Protein AF-A0A258BK01-F1 (afdb_monomer_lite)

Radius of gyration: 15.69 Å; c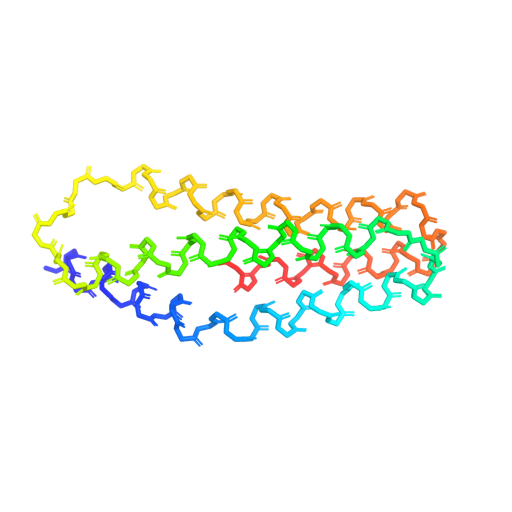hains: 1; bounding box: 37×22×48 Å

Sequence (114 aa):
MRDAIFIGIARSRVKGFKTRLGLAAFLGGTAMLLHPSIWPLVWYSVYVVSQIIDNNLFKAALKNPKKQGDEAKFIIAIALSTLIFSAMSAYTWIFGGEEGRIFAVISFCGALLH

Foldseek 3Di:
DVLVVLLVVLVVLLVCLVVVLVLLVVLLVVLCVLPVDCVSVVLSVVLNVLSVVLNVVSVVCNVCVVPPPPVVVNVVSLVVSLVSQLVSLVVLCVPRPPVSPVSSVVSNVVSVVD

Structure (mmCIF, N/CA/C/O backbone):
data_AF-A0A258BK01-F1
#
_entry.id   AF-A0A258BK01-F1
#
loop_
_atom_site.group_PDB
_atom_site.id
_atom_site.type_symbol
_atom_site.label_atom_id
_atom_site.label_alt_id
_atom_site.label_comp_id
_atom_site.label_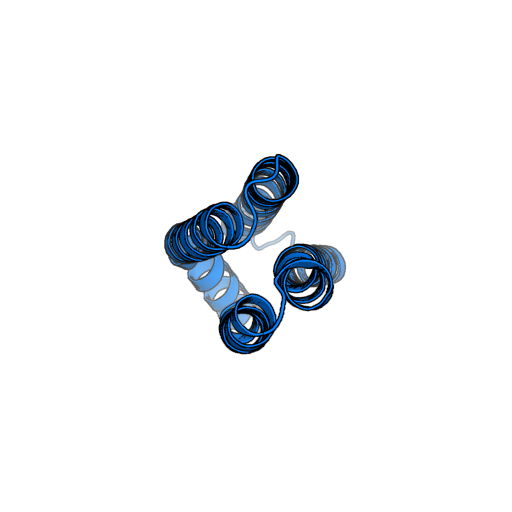asym_id
_atom_site.label_entity_id
_atom_site.label_seq_id
_atom_site.pdbx_PDB_ins_code
_atom_site.Cartn_x
_atom_site.Cartn_y
_atom_site.Cartn_z
_atom_site.occupancy
_atom_site.B_iso_or_equiv
_atom_site.auth_seq_id
_atom_site.auth_comp_id
_atom_site.auth_asym_id
_atom_site.auth_atom_id
_atom_site.pdbx_PDB_model_num
ATOM 1 N N . MET A 1 1 ? -5.253 -2.214 30.490 1.00 54.53 1 MET A N 1
ATOM 2 C CA . MET A 1 1 ? -3.924 -1.787 29.976 1.00 54.53 1 MET A CA 1
ATOM 3 C C . MET A 1 1 ? -3.695 -2.227 28.528 1.00 54.53 1 MET A C 1
ATOM 5 O O . MET A 1 1 ? -3.377 -1.368 27.718 1.00 54.53 1 MET A O 1
ATOM 9 N N . ARG A 1 2 ? -3.922 -3.506 28.176 1.00 58.81 2 ARG A N 1
ATOM 10 C CA . ARG A 1 2 ? -3.844 -4.030 26.790 1.00 58.81 2 ARG A CA 1
ATOM 11 C C . ARG A 1 2 ? -4.694 -3.247 25.777 1.00 58.81 2 ARG A C 1
ATOM 13 O O . ARG A 1 2 ? -4.193 -2.864 24.724 1.00 58.81 2 ARG A O 1
ATOM 20 N N . ASP A 1 3 ? -5.929 -2.918 26.143 1.00 62.44 3 ASP A N 1
ATOM 21 C CA . ASP A 1 3 ? -6.879 -2.258 25.233 1.00 62.44 3 ASP A CA 1
ATOM 22 C C . ASP A 1 3 ? -6.439 -0.837 24.852 1.00 62.44 3 ASP A C 1
ATOM 24 O O . ASP A 1 3 ? -6.584 -0.420 23.706 1.00 62.44 3 ASP A O 1
ATOM 28 N N . ALA A 1 4 ? -5.821 -0.110 25.790 1.00 64.94 4 ALA A N 1
ATOM 29 C CA . ALA A 1 4 ? -5.310 1.240 25.555 1.00 64.94 4 ALA A CA 1
ATOM 30 C C . ALA A 1 4 ? -4.130 1.252 24.566 1.00 64.94 4 ALA A C 1
ATOM 32 O O . ALA A 1 4 ? -4.052 2.136 23.712 1.00 64.94 4 ALA A O 1
ATOM 33 N N . ILE A 1 5 ? -3.251 0.245 24.639 1.00 70.31 5 ILE A N 1
ATOM 34 C CA . ILE A 1 5 ? -2.123 0.078 23.710 1.00 70.31 5 ILE A CA 1
ATOM 35 C C . ILE A 1 5 ? -2.649 -0.223 22.303 1.00 70.31 5 ILE A C 1
ATOM 37 O O . ILE A 1 5 ? -2.251 0.423 21.335 1.00 70.31 5 ILE A O 1
ATOM 41 N N . PHE A 1 6 ? -3.603 -1.148 22.191 1.00 68.75 6 PHE A N 1
ATOM 42 C CA . PHE A 1 6 ? -4.169 -1.550 20.905 1.00 68.75 6 PHE A CA 1
ATOM 43 C C . PHE A 1 6 ? -4.927 -0.405 20.214 1.00 68.75 6 PHE A C 1
ATOM 45 O O . PHE A 1 6 ? -4.772 -0.178 19.013 1.00 68.75 6 PHE A O 1
ATOM 52 N N . ILE A 1 7 ? -5.696 0.376 20.979 1.00 70.88 7 ILE A N 1
ATOM 53 C CA . ILE A 1 7 ? -6.374 1.581 20.483 1.00 70.88 7 ILE A CA 1
ATOM 54 C C . ILE A 1 7 ? -5.351 2.628 20.016 1.00 70.88 7 ILE A C 1
ATOM 56 O O . ILE A 1 7 ? -5.569 3.278 18.991 1.00 70.88 7 ILE A O 1
ATOM 60 N N . GLY A 1 8 ? -4.225 2.778 20.723 1.00 72.38 8 GLY A N 1
ATOM 61 C CA . GLY A 1 8 ? -3.122 3.656 20.324 1.00 72.38 8 GLY A CA 1
ATOM 62 C C . GLY A 1 8 ? -2.513 3.267 18.973 1.00 72.38 8 GLY A C 1
ATOM 63 O O . GLY A 1 8 ? -2.377 4.117 18.089 1.00 72.38 8 GLY A O 1
ATOM 64 N N . ILE A 1 9 ? -2.233 1.976 18.774 1.00 71.69 9 ILE A N 1
ATOM 65 C CA . ILE A 1 9 ? -1.701 1.431 17.513 1.00 71.69 9 ILE A CA 1
ATOM 66 C C . ILE A 1 9 ? -2.706 1.628 16.370 1.00 71.69 9 ILE A C 1
ATOM 68 O O . ILE A 1 9 ? -2.346 2.136 15.307 1.00 71.69 9 ILE A O 1
ATOM 72 N N . ALA A 1 10 ? -3.983 1.310 16.594 1.00 70.56 10 ALA A N 1
ATOM 73 C CA . ALA A 1 10 ? -5.029 1.492 15.591 1.00 70.56 10 ALA A CA 1
ATOM 74 C C . ALA A 1 10 ? -5.201 2.971 15.195 1.00 70.56 10 ALA A C 1
ATOM 76 O O . ALA A 1 10 ? -5.347 3.293 14.015 1.00 70.56 10 ALA A O 1
ATOM 77 N N . ARG A 1 11 ? -5.122 3.898 16.159 1.00 75.19 11 ARG A N 1
ATOM 78 C CA . ARG A 1 11 ? -5.214 5.344 15.900 1.00 75.19 11 ARG A CA 1
ATOM 79 C C . ARG A 1 11 ? -4.002 5.861 15.114 1.00 75.19 11 ARG A C 1
ATOM 81 O O . ARG A 1 11 ? -4.177 6.682 14.214 1.00 75.19 11 ARG A O 1
ATOM 88 N N . SER A 1 12 ? -2.804 5.353 15.411 1.00 74.75 12 SER A N 1
ATOM 89 C CA . SER A 1 12 ? -1.581 5.622 14.641 1.00 74.75 12 SER A CA 1
ATOM 90 C C . SER A 1 12 ? -1.711 5.152 13.185 1.00 74.75 12 SER A C 1
ATOM 92 O O . SER A 1 12 ? -1.515 5.949 12.264 1.00 74.75 12 SER A O 1
ATOM 94 N N . ARG A 1 13 ? -2.157 3.903 12.965 1.00 72.25 13 ARG A N 1
ATOM 95 C CA . ARG A 1 13 ? -2.373 3.319 11.624 1.00 72.25 13 ARG A CA 1
ATOM 96 C C . ARG A 1 13 ? -3.343 4.151 10.784 1.00 72.25 13 ARG A C 1
ATOM 98 O O . ARG A 1 13 ? -3.023 4.503 9.652 1.00 72.25 13 ARG A O 1
ATOM 105 N N . VAL A 1 14 ? -4.490 4.542 11.349 1.00 75.94 14 VAL A N 1
ATOM 106 C CA . VAL A 1 14 ? -5.492 5.360 10.638 1.00 75.94 14 VAL A CA 1
ATOM 107 C C . VAL A 1 14 ? -4.948 6.750 10.288 1.00 75.94 14 VAL A C 1
ATOM 109 O O . VAL A 1 14 ? -5.224 7.263 9.203 1.00 75.94 14 VAL A O 1
ATOM 112 N N . LYS A 1 15 ? -4.150 7.367 11.171 1.00 77.12 15 LYS A N 1
ATOM 113 C CA . LYS A 1 15 ? -3.550 8.686 10.914 1.00 77.12 15 LYS A CA 1
ATOM 114 C C . LYS A 1 15 ? -2.470 8.622 9.824 1.00 77.12 15 LYS A C 1
ATOM 116 O O . LYS A 1 15 ? -2.382 9.538 9.009 1.00 77.12 15 LYS A O 1
ATOM 121 N N . GLY A 1 16 ? -1.700 7.532 9.776 1.00 73.50 16 GLY A N 1
ATOM 122 C CA . GLY A 1 16 ? -0.638 7.293 8.791 1.00 73.50 16 GLY A CA 1
ATOM 123 C C . GLY A 1 16 ? -1.118 6.893 7.389 1.00 73.50 16 GLY A C 1
ATOM 124 O O . GLY A 1 16 ? -0.318 6.887 6.457 1.00 73.50 16 GLY A O 1
ATOM 125 N N . PHE A 1 17 ? -2.412 6.603 7.207 1.00 77.62 17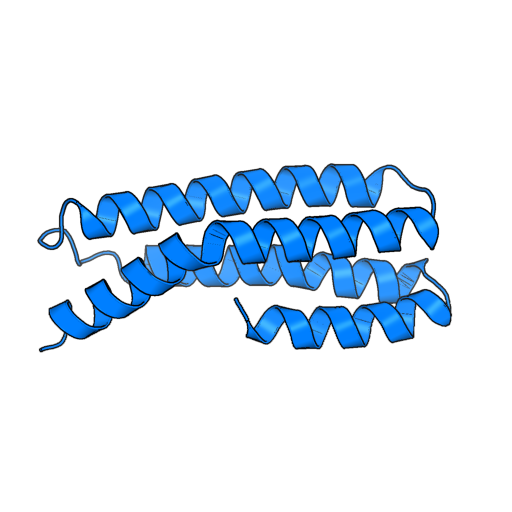 PHE A N 1
ATOM 126 C CA . PHE A 1 17 ? -2.996 6.159 5.932 1.00 77.62 17 PHE A CA 1
ATOM 127 C C . PHE A 1 17 ? -2.646 7.068 4.742 1.00 77.62 17 PHE A C 1
ATOM 129 O O . PHE A 1 17 ? -2.258 6.585 3.681 1.00 77.62 17 PHE A O 1
ATOM 136 N N . LYS A 1 18 ? -2.736 8.395 4.917 1.00 75.75 18 LYS A N 1
ATOM 137 C CA . LYS A 1 18 ? -2.432 9.352 3.837 1.00 75.75 18 LYS A CA 1
ATOM 138 C C . LYS A 1 18 ? -0.956 9.326 3.448 1.00 75.75 18 LYS A C 1
ATOM 140 O O . LYS A 1 18 ? -0.639 9.360 2.265 1.00 75.75 18 LYS A O 1
ATOM 145 N N . THR A 1 19 ? -0.067 9.239 4.434 1.00 80.69 19 THR A N 1
ATOM 146 C CA . THR A 1 19 ? 1.382 9.199 4.213 1.00 80.69 19 THR A CA 1
ATOM 147 C C . THR A 1 19 ? 1.784 7.944 3.446 1.00 80.69 19 THR A C 1
ATOM 149 O O . THR A 1 19 ? 2.589 8.018 2.527 1.00 80.69 19 THR A O 1
ATOM 152 N N . ARG A 1 20 ? 1.161 6.807 3.766 1.00 79.94 20 ARG A N 1
ATOM 153 C CA . ARG A 1 20 ? 1.374 5.517 3.096 1.00 79.94 20 ARG A CA 1
ATOM 154 C C . ARG A 1 20 ? 0.944 5.530 1.637 1.00 79.94 20 ARG A C 1
ATOM 156 O O . ARG A 1 20 ? 1.694 5.097 0.772 1.00 79.94 20 ARG A O 1
ATOM 163 N N . LEU A 1 21 ? -0.235 6.089 1.361 1.00 81.75 21 LEU A N 1
ATOM 164 C CA . LEU A 1 21 ? -0.695 6.293 -0.010 1.00 81.75 21 LEU A CA 1
ATOM 165 C C . LEU A 1 21 ? 0.220 7.241 -0.786 1.00 81.75 21 LEU A C 1
ATOM 167 O O . LEU A 1 21 ? 0.542 6.950 -1.930 1.00 81.75 21 LEU A O 1
ATOM 171 N N . GLY A 1 22 ? 0.675 8.333 -0.164 1.00 82.38 22 GLY A N 1
ATOM 172 C CA . GLY A 1 22 ? 1.628 9.256 -0.784 1.00 82.38 22 GLY A CA 1
ATOM 173 C C . GLY A 1 22 ? 2.960 8.583 -1.119 1.00 82.38 22 GLY A C 1
ATOM 174 O O . GLY A 1 22 ? 3.462 8.735 -2.229 1.00 82.38 22 GLY A O 1
ATOM 175 N N . LEU A 1 23 ? 3.495 7.781 -0.194 1.00 81.44 23 LEU A N 1
ATOM 176 C CA . LEU A 1 23 ? 4.724 7.018 -0.403 1.00 81.44 23 LEU A CA 1
ATOM 177 C C . LEU A 1 23 ? 4.554 5.993 -1.534 1.00 81.44 23 LEU A C 1
ATOM 179 O O . LEU A 1 23 ? 5.391 5.918 -2.426 1.00 81.44 23 LEU A O 1
ATOM 183 N N . ALA A 1 24 ? 3.447 5.249 -1.542 1.00 82.56 24 ALA A N 1
ATOM 184 C CA . ALA A 1 24 ? 3.146 4.286 -2.597 1.00 82.56 24 ALA A CA 1
ATOM 185 C C . ALA A 1 24 ? 2.907 4.948 -3.960 1.00 82.56 24 ALA A C 1
ATOM 187 O O . ALA A 1 24 ? 3.325 4.404 -4.976 1.00 82.56 24 ALA A O 1
ATOM 188 N N . ALA A 1 25 ? 2.286 6.129 -3.999 1.00 84.25 25 ALA A N 1
ATOM 189 C CA . ALA A 1 25 ? 2.116 6.897 -5.229 1.00 84.25 25 ALA A CA 1
ATOM 190 C C . ALA A 1 25 ? 3.469 7.373 -5.770 1.00 84.25 25 ALA A C 1
ATOM 192 O O . ALA A 1 25 ? 3.731 7.258 -6.964 1.00 84.25 25 ALA A O 1
ATOM 193 N N . PHE A 1 26 ? 4.348 7.851 -4.885 1.00 84.19 26 PHE A N 1
ATOM 194 C CA . PHE A 1 26 ? 5.708 8.239 -5.242 1.00 84.19 26 PHE A CA 1
ATOM 195 C C . PHE A 1 26 ? 6.507 7.048 -5.790 1.00 84.19 26 PHE A C 1
ATOM 197 O O . PHE A 1 26 ? 7.122 7.160 -6.848 1.00 84.19 26 PHE A O 1
ATOM 204 N N . LEU A 1 27 ? 6.435 5.890 -5.127 1.00 81.81 27 LEU A N 1
ATOM 205 C CA . LEU A 1 27 ? 7.066 4.635 -5.553 1.00 81.81 27 LEU A CA 1
ATOM 206 C C . LEU A 1 27 ? 6.521 4.110 -6.887 1.00 81.81 27 LEU A C 1
ATOM 208 O O . LEU A 1 27 ? 7.283 3.705 -7.758 1.00 81.81 27 LEU A O 1
ATOM 212 N N . GLY A 1 28 ? 5.201 4.128 -7.068 1.00 81.06 28 GLY A N 1
ATOM 213 C CA . GLY A 1 28 ? 4.569 3.724 -8.320 1.00 81.06 28 GLY A CA 1
ATOM 214 C C . GLY A 1 28 ? 4.945 4.658 -9.471 1.00 81.06 28 GLY A C 1
ATOM 215 O O . GLY A 1 28 ? 5.296 4.188 -10.549 1.00 81.06 28 GLY A O 1
ATOM 216 N N . GLY A 1 29 ? 4.934 5.973 -9.235 1.00 82.19 29 GLY A N 1
ATOM 217 C CA . GLY A 1 29 ? 5.273 6.978 -10.245 1.00 82.19 29 GLY A CA 1
ATOM 218 C C . GLY A 1 29 ? 6.734 6.907 -10.686 1.00 82.19 29 GLY A C 1
ATOM 219 O O . GLY A 1 29 ? 7.022 6.874 -11.876 1.00 82.19 29 GLY A O 1
ATOM 220 N N . THR A 1 30 ? 7.661 6.808 -9.738 1.00 80.88 30 THR A N 1
ATOM 221 C CA . THR A 1 30 ? 9.094 6.605 -10.027 1.00 80.88 30 THR A CA 1
ATOM 222 C C . THR A 1 30 ? 9.352 5.293 -10.764 1.00 80.88 30 THR A C 1
ATOM 224 O O . THR A 1 30 ? 10.109 5.285 -11.731 1.00 80.88 30 THR A O 1
ATOM 227 N N . ALA A 1 31 ? 8.670 4.205 -10.398 1.00 79.56 31 ALA A N 1
ATOM 228 C CA . ALA A 1 31 ? 8.754 2.954 -11.143 1.00 79.56 31 ALA A CA 1
ATOM 229 C C . ALA A 1 31 ? 8.210 3.070 -12.579 1.00 79.56 31 ALA A C 1
ATOM 231 O O . ALA A 1 31 ? 8.782 2.455 -13.473 1.00 79.56 31 ALA A O 1
ATOM 232 N N . MET A 1 32 ? 7.161 3.868 -12.827 1.00 80.44 32 MET A N 1
ATOM 233 C CA . MET A 1 32 ? 6.698 4.158 -14.196 1.00 80.44 32 MET A CA 1
ATOM 234 C C . MET A 1 32 ? 7.708 4.980 -15.000 1.00 80.44 32 MET A C 1
ATOM 236 O O . MET A 1 32 ? 7.790 4.799 -16.209 1.00 80.44 32 MET A O 1
ATOM 240 N N . LEU A 1 33 ? 8.458 5.881 -14.359 1.00 80.56 33 LEU A N 1
ATOM 241 C CA . LEU A 1 33 ? 9.501 6.660 -15.034 1.00 80.56 33 LEU A CA 1
ATOM 242 C C . LEU A 1 33 ? 10.716 5.795 -15.386 1.00 80.56 33 LEU A C 1
ATOM 244 O O . LEU A 1 33 ? 11.257 5.928 -16.477 1.00 80.56 33 LEU A O 1
ATOM 248 N N . LEU A 1 34 ? 11.114 4.900 -14.478 1.00 74.06 34 LEU A N 1
ATOM 249 C CA . LEU A 1 34 ? 12.216 3.954 -14.682 1.00 74.06 34 LEU A CA 1
ATOM 250 C C . LEU A 1 34 ? 11.874 2.892 -15.730 1.00 74.06 34 LEU A C 1
ATOM 252 O O . LEU A 1 34 ? 12.702 2.533 -16.560 1.00 74.06 34 LEU A O 1
ATOM 256 N N . HIS A 1 35 ? 10.648 2.376 -15.685 1.00 75.19 35 HIS A N 1
ATOM 257 C CA . HIS A 1 35 ? 10.174 1.359 -16.607 1.00 75.19 35 HIS A CA 1
ATOM 258 C C . HIS A 1 35 ? 8.710 1.644 -16.975 1.00 75.19 35 HIS A C 1
ATOM 260 O O . HIS A 1 35 ? 7.798 1.210 -16.256 1.00 75.19 35 HIS A O 1
ATOM 266 N N . PRO A 1 36 ? 8.456 2.374 -18.080 1.00 72.88 36 PRO A N 1
ATOM 267 C CA . PRO A 1 36 ? 7.108 2.736 -18.501 1.00 72.88 36 PRO A CA 1
ATOM 268 C C . PRO A 1 36 ? 6.310 1.481 -18.853 1.00 72.88 36 PRO A C 1
ATOM 270 O O . PRO A 1 36 ? 6.410 0.906 -19.933 1.00 72.88 36 PRO A O 1
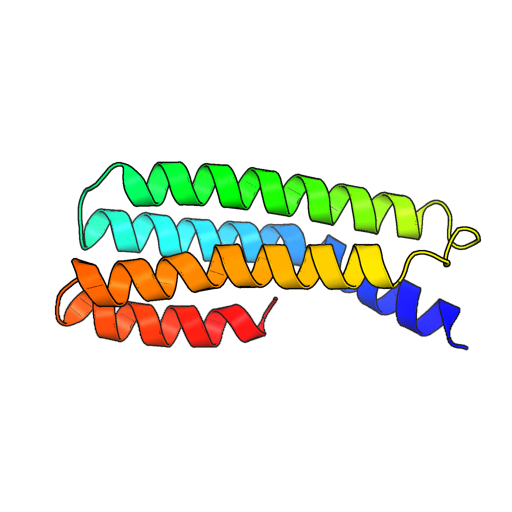ATOM 273 N N . SER A 1 37 ? 5.512 1.037 -17.887 1.00 77.00 37 SER A N 1
ATOM 274 C CA . SER A 1 37 ? 4.687 -0.158 -17.965 1.00 77.00 37 SER A CA 1
ATOM 275 C C . SER A 1 37 ? 3.351 0.080 -17.274 1.00 77.00 37 SER A C 1
ATOM 277 O O . SER A 1 37 ? 3.197 1.001 -16.474 1.00 77.00 37 SER A O 1
ATOM 279 N N . ILE A 1 38 ? 2.370 -0.770 -17.572 1.00 82.94 38 ILE A N 1
ATOM 280 C CA . ILE A 1 38 ? 1.047 -0.729 -16.938 1.00 82.94 38 ILE A CA 1
ATOM 281 C C . ILE A 1 38 ? 1.065 -1.376 -15.542 1.00 82.94 38 ILE A C 1
ATOM 283 O O . ILE A 1 38 ? 0.190 -1.113 -14.719 1.00 82.94 38 ILE A O 1
ATOM 287 N N . TRP A 1 39 ? 2.091 -2.182 -15.248 1.00 81.81 39 TRP A N 1
ATOM 288 C CA . TRP A 1 39 ? 2.229 -2.916 -13.988 1.00 81.81 39 TRP A CA 1
ATOM 289 C C . TRP A 1 39 ? 2.275 -2.032 -12.727 1.00 81.81 39 TRP A C 1
ATOM 291 O O . TRP A 1 39 ? 1.541 -2.349 -11.790 1.00 81.81 39 TRP A O 1
ATOM 301 N N . PRO A 1 40 ? 3.025 -0.910 -12.670 1.00 79.25 40 PRO A N 1
ATOM 302 C CA . PRO A 1 40 ? 3.003 -0.003 -11.518 1.00 79.25 40 PRO A CA 1
ATOM 303 C C . PRO A 1 40 ? 1.621 0.614 -11.249 1.00 79.25 40 PRO A C 1
ATOM 305 O O . PRO A 1 40 ? 1.249 0.807 -10.093 1.00 79.25 40 PRO A O 1
ATOM 308 N N . LEU A 1 41 ? 0.839 0.886 -12.303 1.00 83.75 41 LEU A N 1
ATOM 309 C CA . LEU A 1 41 ? -0.535 1.391 -12.193 1.00 83.75 41 LEU A CA 1
ATOM 310 C C . LEU A 1 41 ? -1.460 0.341 -11.574 1.00 83.75 41 LEU A C 1
ATOM 312 O O . LEU A 1 41 ? -2.161 0.631 -10.605 1.00 83.75 41 LEU A O 1
ATOM 316 N N . VAL A 1 42 ? -1.417 -0.890 -12.097 1.00 86.56 42 VAL A N 1
ATOM 317 C CA . VAL A 1 42 ? -2.192 -2.022 -11.564 1.00 86.56 42 VAL A CA 1
ATOM 318 C C . VAL A 1 42 ? -1.819 -2.281 -10.105 1.00 86.56 42 VAL A C 1
ATOM 320 O O . VAL A 1 42 ? -2.701 -2.408 -9.256 1.00 86.56 42 VAL A O 1
ATOM 323 N N . TRP A 1 43 ? -0.522 -2.291 -9.790 1.00 86.69 43 TRP A N 1
ATOM 324 C CA . TRP A 1 43 ? -0.027 -2.457 -8.427 1.00 86.69 43 TRP A CA 1
ATOM 325 C C . TRP A 1 43 ? -0.525 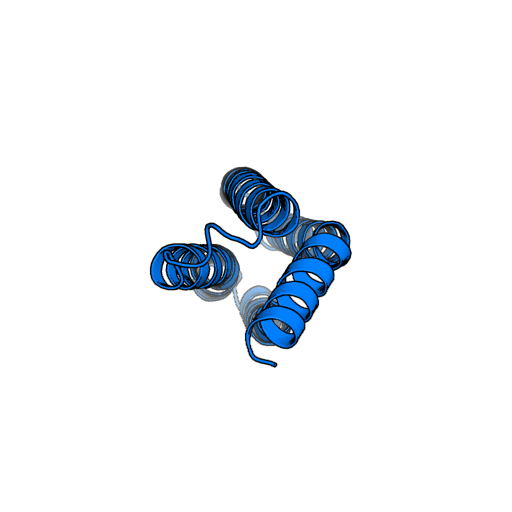-1.349 -7.495 1.00 86.69 43 TRP A C 1
ATOM 327 O O . TRP A 1 43 ? -1.028 -1.644 -6.411 1.00 86.69 43 TRP A O 1
ATOM 337 N N . TYR A 1 44 ? -0.455 -0.086 -7.923 1.00 85.25 44 TYR A N 1
ATOM 338 C CA . TYR A 1 44 ? -0.930 1.035 -7.118 1.00 85.25 44 TYR A CA 1
ATOM 339 C C .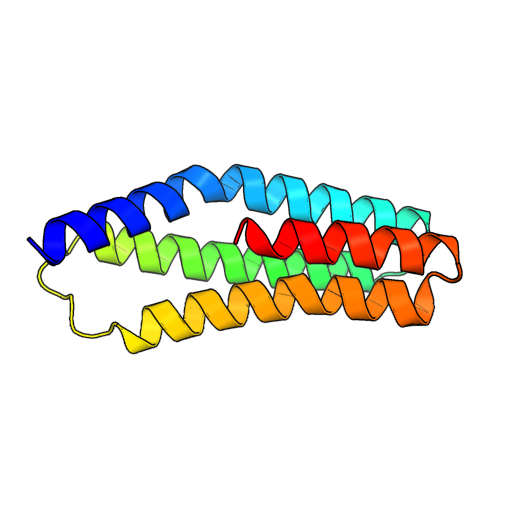 TYR A 1 44 ? -2.436 0.931 -6.854 1.00 85.25 44 TYR A C 1
ATOM 341 O O . TYR A 1 44 ? -2.869 1.122 -5.719 1.00 85.25 44 TYR A O 1
ATOM 349 N N . SER A 1 45 ? -3.241 0.547 -7.850 1.00 86.06 45 SER A N 1
ATOM 350 C CA . SER A 1 45 ? -4.674 0.295 -7.653 1.00 86.06 45 SER A CA 1
ATOM 351 C C . SER A 1 45 ? -4.932 -0.822 -6.635 1.00 86.06 45 SER A C 1
ATOM 353 O O . SER A 1 45 ? -5.738 -0.637 -5.722 1.00 86.06 45 SER A O 1
ATOM 355 N N . VAL A 1 46 ? -4.222 -1.951 -6.734 1.00 88.44 46 VAL A N 1
ATOM 356 C CA . VAL A 1 46 ? -4.327 -3.064 -5.770 1.00 88.44 46 VAL A CA 1
ATOM 357 C C . VAL A 1 46 ? -3.932 -2.609 -4.365 1.00 88.44 46 VAL A C 1
ATOM 359 O O . VAL A 1 46 ? -4.627 -2.902 -3.389 1.00 88.44 46 VAL A O 1
ATOM 362 N N . TYR A 1 47 ? -2.854 -1.837 -4.253 1.00 86.44 47 TYR A N 1
ATOM 363 C CA . TYR A 1 47 ? -2.381 -1.304 -2.987 1.00 86.44 47 TYR A CA 1
ATOM 364 C C . TYR A 1 47 ? -3.376 -0.319 -2.361 1.00 86.44 47 TYR A C 1
ATOM 366 O O . TYR A 1 47 ? -3.672 -0.424 -1.171 1.00 86.44 47 TYR A O 1
ATOM 374 N N . VAL A 1 48 ? -3.962 0.588 -3.150 1.00 86.56 48 VAL A N 1
ATOM 375 C CA . VAL A 1 48 ? -5.012 1.514 -2.696 1.00 86.56 48 VAL A CA 1
ATOM 376 C C . VAL A 1 48 ? -6.206 0.740 -2.140 1.00 86.56 48 VAL A C 1
ATOM 378 O O . VAL A 1 48 ? -6.668 1.043 -1.039 1.00 86.56 48 VAL A O 1
ATOM 381 N N . VAL A 1 49 ? -6.678 -0.288 -2.851 1.00 87.75 49 VAL A N 1
ATOM 382 C CA . VAL A 1 49 ? -7.787 -1.135 -2.386 1.00 87.75 49 VAL A CA 1
ATOM 383 C C . VAL A 1 49 ? -7.421 -1.837 -1.077 1.00 87.75 49 VAL A C 1
ATOM 385 O O . VAL A 1 49 ? -8.198 -1.788 -0.121 1.00 87.75 49 VAL A O 1
ATOM 388 N N . SER A 1 50 ? -6.218 -2.410 -0.978 1.00 84.88 50 SER A N 1
ATOM 389 C CA . SER A 1 50 ? -5.745 -3.044 0.257 1.00 84.88 50 SER A CA 1
ATOM 390 C C . SER A 1 50 ? -5.669 -2.059 1.424 1.00 84.88 50 SER A C 1
ATOM 392 O O . SER A 1 50 ? -6.072 -2.404 2.534 1.00 84.88 50 SER A O 1
ATOM 394 N N . GLN A 1 51 ? -5.191 -0.832 1.197 1.00 82.75 51 GLN A N 1
ATOM 395 C CA . GLN A 1 51 ? -5.136 0.205 2.227 1.00 82.75 51 GLN A CA 1
ATOM 396 C C . GLN A 1 51 ? -6.544 0.641 2.658 1.00 82.75 51 GLN A C 1
ATOM 398 O O . GLN A 1 51 ? -6.764 0.899 3.840 1.00 82.75 51 GLN A O 1
ATOM 403 N N . ILE A 1 52 ? -7.516 0.727 1.740 1.00 85.50 52 ILE A N 1
ATOM 404 C CA . ILE A 1 52 ? -8.913 1.055 2.077 1.00 85.50 52 ILE A CA 1
ATOM 405 C C . ILE A 1 52 ? -9.516 -0.030 2.976 1.00 85.50 52 ILE A C 1
ATOM 407 O O . ILE A 1 52 ? -10.156 0.300 3.978 1.00 85.50 52 ILE A O 1
ATOM 411 N N . ILE A 1 53 ? -9.287 -1.306 2.650 1.00 84.50 53 ILE A N 1
ATOM 412 C CA . ILE A 1 53 ? -9.741 -2.444 3.460 1.00 84.50 53 ILE A CA 1
ATOM 413 C C . ILE A 1 53 ? -9.102 -2.390 4.854 1.00 84.50 53 ILE A C 1
ATOM 415 O O . ILE A 1 53 ? -9.824 -2.460 5.850 1.00 84.50 53 ILE A O 1
ATOM 419 N N . ASP A 1 54 ? -7.783 -2.183 4.932 1.00 82.69 54 ASP A N 1
ATOM 420 C CA . ASP A 1 54 ? -7.036 -2.047 6.191 1.00 82.69 54 ASP A CA 1
ATOM 421 C C . ASP A 1 54 ? -7.598 -0.899 7.044 1.00 82.69 54 ASP A C 1
ATOM 423 O O . ASP A 1 54 ? -8.012 -1.093 8.187 1.00 82.69 54 ASP A O 1
ATOM 427 N N . ASN A 1 55 ? -7.734 0.293 6.461 1.00 82.25 55 ASN A N 1
ATOM 428 C CA . ASN A 1 55 ? -8.241 1.474 7.154 1.00 82.25 55 ASN A CA 1
ATOM 429 C C . ASN A 1 55 ? -9.677 1.281 7.660 1.00 82.25 55 ASN A C 1
ATOM 431 O O . ASN A 1 55 ? -10.000 1.696 8.773 1.00 82.25 55 ASN A O 1
ATOM 435 N N . ASN A 1 56 ? -10.545 0.638 6.876 1.00 83.38 56 ASN A N 1
ATOM 436 C CA . ASN A 1 56 ? -11.905 0.326 7.310 1.00 83.38 56 ASN A CA 1
ATOM 437 C C . ASN A 1 56 ? -11.916 -0.696 8.453 1.00 83.38 56 ASN A C 1
ATOM 439 O O . ASN A 1 56 ? -12.680 -0.516 9.404 1.00 83.38 56 ASN A O 1
ATOM 443 N N . LEU A 1 57 ? -11.043 -1.707 8.415 1.00 81.25 57 LEU A N 1
ATOM 444 C CA . LEU A 1 57 ? -10.894 -2.694 9.485 1.00 81.25 57 LEU A CA 1
ATOM 445 C C . LEU A 1 57 ? -10.428 -2.031 10.793 1.00 81.25 57 LEU A C 1
ATOM 447 O O . LEU A 1 57 ? -11.051 -2.219 11.840 1.00 81.25 57 LEU A O 1
ATOM 451 N N . PHE A 1 58 ? -9.396 -1.182 10.738 1.00 77.25 58 PHE A N 1
ATOM 452 C CA . PHE A 1 58 ? -8.886 -0.456 11.907 1.00 77.25 58 PHE A CA 1
ATOM 453 C C . PHE A 1 58 ? -9.861 0.617 12.420 1.00 77.25 58 PHE A C 1
ATOM 455 O O . PHE A 1 58 ? -10.006 0.785 13.633 1.00 77.25 58 PHE A O 1
ATOM 462 N N . LYS A 1 59 ? -10.603 1.309 11.544 1.00 79.44 59 LYS A N 1
ATOM 463 C CA . LYS A 1 59 ? -11.686 2.223 11.958 1.00 79.44 59 LYS A CA 1
ATOM 464 C C . LYS A 1 59 ? -12.840 1.484 12.629 1.00 79.44 59 LYS A C 1
ATOM 466 O O . LYS A 1 59 ? -13.371 1.974 13.625 1.00 79.44 59 LYS A O 1
ATOM 471 N N . ALA A 1 60 ? -13.226 0.315 12.117 1.00 77.44 60 ALA A N 1
ATOM 472 C CA . ALA A 1 60 ? -14.252 -0.520 12.736 1.00 77.44 60 ALA A CA 1
ATOM 473 C C . ALA A 1 60 ? -13.816 -0.993 14.133 1.00 77.44 60 ALA A C 1
ATOM 475 O O . ALA A 1 60 ? -14.615 -0.946 15.070 1.00 77.44 60 ALA A O 1
ATOM 476 N N . ALA A 1 61 ? -12.536 -1.347 14.288 1.00 72.56 61 ALA A N 1
ATOM 477 C CA . ALA A 1 61 ? -11.926 -1.694 15.571 1.00 72.56 61 ALA A CA 1
ATOM 478 C C . ALA A 1 61 ? -11.973 -0.535 16.579 1.00 72.56 61 ALA A C 1
ATOM 480 O O . ALA A 1 61 ? -12.339 -0.727 17.735 1.00 72.56 61 ALA A O 1
ATOM 481 N N . LEU A 1 62 ? -11.667 0.687 16.125 1.00 73.31 62 LEU A N 1
ATOM 482 C CA . LEU A 1 62 ? -11.735 1.901 16.945 1.00 73.31 62 LEU A CA 1
ATOM 483 C C . LEU A 1 62 ? -13.167 2.250 17.373 1.00 73.31 62 LEU A C 1
ATOM 485 O O . LEU A 1 62 ? -13.358 2.807 18.452 1.00 73.31 62 LEU A O 1
ATOM 489 N N . LYS A 1 63 ? -14.169 1.937 16.540 1.00 75.94 63 LYS A N 1
ATOM 490 C CA . LYS A 1 63 ? -15.586 2.218 16.820 1.00 75.94 63 LYS A CA 1
ATOM 491 C C . LYS A 1 63 ? -16.213 1.207 17.788 1.00 75.94 63 LYS A C 1
ATOM 493 O O . LYS A 1 63 ? -17.122 1.577 18.519 1.00 75.94 63 LYS A O 1
ATOM 498 N N . ASN A 1 64 ? -15.731 -0.040 17.816 1.00 70.50 64 ASN A N 1
ATOM 499 C CA . ASN A 1 64 ? -16.222 -1.097 18.711 1.00 70.50 64 ASN A CA 1
ATOM 500 C C . ASN A 1 64 ? -15.073 -1.846 19.419 1.00 70.50 64 ASN A C 1
ATOM 502 O O . ASN A 1 64 ? -14.785 -2.996 19.074 1.00 70.50 64 ASN A O 1
ATOM 506 N N . PRO A 1 65 ? -14.470 -1.255 20.469 1.00 62.69 65 PRO A N 1
ATOM 507 C CA . PRO A 1 65 ? -13.340 -1.852 21.190 1.00 62.69 65 PRO A CA 1
ATOM 508 C C . PRO A 1 65 ? -13.668 -3.210 21.832 1.00 62.69 65 PRO A C 1
ATOM 510 O O . PRO A 1 65 ? -12.813 -4.079 21.922 1.00 62.69 65 PRO A O 1
ATOM 513 N N . LYS A 1 66 ? -14.933 -3.442 22.216 1.00 60.62 66 LYS A N 1
ATOM 514 C CA . LYS A 1 66 ? -15.386 -4.700 22.841 1.00 60.62 66 LYS A CA 1
ATOM 515 C C . LYS A 1 66 ? -15.357 -5.925 21.911 1.00 60.62 66 LYS A C 1
ATOM 517 O O . LYS A 1 66 ? -15.521 -7.038 22.391 1.00 60.62 66 LYS A O 1
ATOM 522 N N . LYS A 1 67 ? -15.153 -5.741 20.598 1.00 59.56 67 LYS A N 1
ATOM 523 C CA . LYS A 1 67 ? -14.995 -6.823 19.604 1.00 59.56 67 LYS A CA 1
ATOM 524 C C . LYS A 1 67 ? -13.524 -7.220 19.379 1.00 59.56 67 LYS A C 1
ATOM 526 O O . LYS A 1 67 ? -13.200 -7.826 18.359 1.00 59.56 67 LYS A O 1
ATOM 531 N N . GLN A 1 68 ? -12.629 -6.875 20.307 1.00 57.53 68 GLN A N 1
ATOM 532 C CA . GLN A 1 68 ? -11.231 -7.317 20.331 1.00 57.53 68 GLN A CA 1
ATOM 533 C C . GLN A 1 68 ? -11.131 -8.824 20.624 1.00 57.53 68 GLN A C 1
ATOM 535 O O . GLN A 1 68 ? -10.875 -9.242 21.745 1.00 57.53 68 GLN A O 1
ATOM 540 N N . GLY A 1 69 ? -11.376 -9.644 19.604 1.00 57.19 69 GLY A N 1
ATOM 541 C CA . GLY A 1 69 ? -11.104 -11.089 19.614 1.00 57.19 69 GLY A CA 1
ATOM 542 C C . GLY A 1 69 ? -10.465 -11.597 18.318 1.00 57.19 69 GLY A C 1
ATOM 543 O O . GLY A 1 69 ? -10.142 -12.770 18.210 1.00 57.19 69 GLY A O 1
ATOM 544 N N . ASP A 1 70 ? -10.260 -10.713 17.337 1.00 67.94 70 ASP A N 1
ATOM 545 C CA . ASP A 1 70 ? -9.770 -11.035 15.992 1.00 67.94 70 ASP A CA 1
ATOM 546 C C . ASP A 1 70 ? -8.360 -10.460 15.756 1.00 67.94 70 ASP A C 1
ATOM 548 O O . ASP A 1 70 ? -8.075 -9.843 14.728 1.00 67.94 70 ASP A O 1
ATOM 552 N N . GLU A 1 71 ? -7.450 -10.635 16.718 1.00 71.75 71 GLU A N 1
ATOM 553 C CA . GLU A 1 71 ? -6.046 -10.198 16.596 1.00 71.75 71 GLU A CA 1
ATOM 554 C C . GLU A 1 71 ? -5.395 -10.751 15.318 1.00 71.75 71 GLU A C 1
ATOM 556 O O . GLU A 1 71 ? -4.699 -10.027 14.603 1.00 71.75 71 GLU A O 1
ATOM 561 N N . ALA A 1 72 ? -5.733 -11.993 14.956 1.00 75.56 72 ALA A N 1
ATOM 562 C CA . ALA A 1 72 ? -5.310 -12.628 13.713 1.00 75.56 72 ALA A CA 1
ATOM 563 C C . ALA A 1 72 ? -5.726 -11.837 12.460 1.00 75.56 72 ALA A C 1
ATOM 565 O O . ALA A 1 72 ? -4.930 -11.715 11.534 1.00 75.56 72 ALA A O 1
ATOM 566 N N . LYS A 1 73 ? -6.928 -11.239 12.419 1.00 75.88 73 LYS A N 1
ATOM 567 C CA . LYS A 1 73 ? -7.382 -10.457 11.251 1.00 75.88 73 LYS A CA 1
ATOM 568 C C . LYS A 1 73 ? -6.563 -9.189 11.068 1.00 75.88 73 LYS A C 1
ATOM 570 O O . LYS A 1 73 ? -6.253 -8.832 9.934 1.00 75.88 73 LYS A O 1
ATOM 575 N N . PHE A 1 74 ? -6.190 -8.531 12.165 1.00 74.38 74 PHE A N 1
ATOM 576 C CA . PHE A 1 74 ? -5.311 -7.369 12.092 1.00 74.38 74 PHE A CA 1
ATOM 577 C C . PHE A 1 74 ? -3.925 -7.779 11.619 1.00 74.38 74 PHE A C 1
ATOM 579 O O . PHE A 1 74 ? -3.445 -7.193 10.660 1.00 74.38 74 PHE A O 1
ATOM 586 N N . ILE A 1 75 ? -3.325 -8.820 12.205 1.00 79.75 75 ILE A N 1
ATOM 587 C CA . ILE A 1 75 ? -2.005 -9.319 11.786 1.00 79.75 75 ILE A CA 1
ATOM 588 C C . ILE A 1 75 ? -2.004 -9.678 10.296 1.00 79.75 75 ILE A C 1
ATOM 590 O O . ILE A 1 75 ? -1.101 -9.258 9.577 1.00 79.75 75 ILE A O 1
ATOM 594 N N . ILE A 1 76 ? -3.035 -10.380 9.815 1.00 82.69 76 ILE A N 1
ATOM 595 C CA . ILE A 1 76 ? -3.185 -10.728 8.397 1.00 82.69 76 ILE A CA 1
ATOM 596 C C . ILE A 1 76 ? -3.293 -9.465 7.536 1.00 82.69 76 ILE A C 1
ATOM 598 O O . ILE A 1 76 ? -2.611 -9.378 6.521 1.00 82.69 76 ILE A O 1
ATOM 602 N N . ALA A 1 77 ? -4.088 -8.467 7.934 1.00 81.50 77 ALA A N 1
ATOM 603 C CA . ALA A 1 77 ? -4.210 -7.213 7.190 1.00 81.50 77 ALA A CA 1
ATOM 604 C C . ALA A 1 77 ? -2.878 -6.443 7.119 1.00 81.50 77 ALA A C 1
ATOM 606 O O . ALA A 1 77 ? -2.488 -5.993 6.039 1.00 81.50 77 ALA A O 1
ATOM 607 N N . ILE A 1 78 ? -2.135 -6.368 8.234 1.00 81.12 78 ILE A N 1
ATOM 608 C CA . ILE A 1 78 ? -0.790 -5.778 8.263 1.00 81.12 78 ILE A CA 1
ATOM 609 C C . ILE A 1 78 ? 0.127 -6.540 7.308 1.00 81.12 78 ILE A C 1
ATOM 611 O O . ILE A 1 78 ? 0.672 -5.930 6.390 1.00 81.12 78 ILE A O 1
ATOM 615 N N . ALA A 1 79 ? 0.244 -7.857 7.478 1.00 83.69 79 ALA A N 1
ATOM 616 C CA . ALA A 1 79 ? 1.117 -8.701 6.673 1.00 83.69 79 ALA A CA 1
ATOM 617 C C . ALA A 1 79 ? 0.798 -8.593 5.178 1.00 83.69 79 ALA A C 1
ATOM 619 O O . ALA A 1 79 ? 1.707 -8.458 4.366 1.00 83.69 79 ALA A O 1
ATOM 620 N N . LEU A 1 80 ? -0.484 -8.581 4.813 1.00 84.25 80 LEU A N 1
ATOM 621 C CA . LEU A 1 80 ? -0.930 -8.472 3.428 1.00 84.25 80 LEU A CA 1
ATOM 622 C C . LEU A 1 80 ? -0.607 -7.089 2.847 1.00 84.25 80 LEU A C 1
ATOM 624 O O . LEU A 1 80 ? -0.092 -6.997 1.735 1.00 84.25 80 LEU A O 1
ATOM 628 N N . SER A 1 81 ? -0.812 -6.019 3.622 1.00 82.12 81 SER A N 1
ATOM 629 C CA . SER A 1 81 ? -0.437 -4.662 3.211 1.00 82.12 81 SER A CA 1
ATOM 630 C C . SER A 1 81 ? 1.073 -4.514 2.991 1.00 82.12 81 SER A C 1
ATOM 632 O O . SER A 1 81 ? 1.490 -3.889 2.015 1.00 82.12 81 SER A O 1
ATOM 634 N N . THR A 1 82 ? 1.885 -5.132 3.852 1.00 82.25 82 THR A N 1
ATOM 635 C CA . THR A 1 82 ? 3.348 -5.133 3.750 1.00 82.25 82 THR A CA 1
ATOM 636 C C . THR A 1 82 ? 3.814 -5.989 2.577 1.00 82.25 82 THR A C 1
ATOM 638 O O . THR A 1 82 ? 4.659 -5.544 1.812 1.00 82.25 82 THR A O 1
ATOM 641 N N . LEU A 1 83 ? 3.223 -7.168 2.362 1.00 85.75 83 LEU A N 1
ATOM 642 C CA . LEU A 1 83 ? 3.534 -8.033 1.220 1.00 85.75 83 LEU A CA 1
ATOM 643 C C . LEU A 1 83 ? 3.249 -7.344 -0.114 1.00 85.75 83 LEU A C 1
ATOM 645 O O . LEU A 1 83 ? 4.104 -7.359 -0.998 1.00 85.75 83 LEU A O 1
ATOM 649 N N . ILE A 1 84 ? 2.083 -6.703 -0.253 1.00 84.19 84 ILE A N 1
ATOM 650 C CA . ILE A 1 84 ? 1.758 -5.940 -1.464 1.00 84.19 84 ILE A CA 1
ATOM 651 C C . ILE A 1 84 ? 2.768 -4.808 -1.637 1.00 84.19 84 ILE A C 1
ATOM 653 O O . ILE A 1 84 ? 3.260 -4.607 -2.743 1.00 84.19 84 ILE A O 1
ATOM 657 N N . PHE A 1 85 ? 3.125 -4.105 -0.560 1.00 81.38 85 PHE A N 1
ATOM 658 C CA . PHE A 1 85 ? 4.110 -3.033 -0.635 1.00 81.38 85 PHE A CA 1
ATOM 659 C C . PHE A 1 85 ? 5.487 -3.530 -1.115 1.00 81.38 85 PHE A C 1
ATOM 661 O O . PHE A 1 85 ? 6.056 -2.996 -2.068 1.00 81.38 85 PHE A O 1
ATOM 668 N N . SER A 1 86 ? 5.995 -4.601 -0.504 1.00 80.44 86 SER A N 1
ATOM 669 C CA . SER A 1 86 ? 7.291 -5.208 -0.823 1.00 80.44 86 SER A CA 1
ATOM 670 C C . SER A 1 86 ? 7.337 -5.846 -2.213 1.00 80.44 86 SER A C 1
ATOM 672 O O . SER A 1 86 ? 8.408 -5.892 -2.816 1.00 80.44 86 SER A O 1
ATOM 674 N N . ALA A 1 87 ? 6.202 -6.286 -2.766 1.00 83.50 87 ALA A N 1
ATOM 675 C CA . ALA A 1 87 ? 6.142 -6.830 -4.123 1.00 83.50 87 ALA A CA 1
ATOM 676 C C . ALA A 1 87 ? 6.636 -5.826 -5.180 1.00 83.50 87 ALA A C 1
ATOM 678 O O . ALA A 1 87 ? 7.247 -6.229 -6.169 1.00 83.50 87 ALA A O 1
ATOM 679 N N . MET A 1 88 ? 6.448 -4.521 -4.952 1.00 80.25 88 MET A N 1
ATOM 680 C CA . MET A 1 88 ? 6.944 -3.494 -5.871 1.00 80.25 88 MET A CA 1
ATOM 681 C C . MET A 1 88 ? 8.462 -3.371 -5.853 1.00 80.25 88 MET A C 1
ATOM 683 O O . MET A 1 88 ? 9.067 -3.189 -6.903 1.00 80.25 88 MET A O 1
ATOM 687 N N . SER A 1 89 ? 9.076 -3.519 -4.677 1.00 80.75 89 SER A N 1
ATOM 688 C CA . SER A 1 89 ? 10.535 -3.557 -4.535 1.00 80.75 89 SER A CA 1
ATOM 689 C C . SER A 1 89 ? 11.120 -4.761 -5.286 1.00 80.75 89 SER A C 1
ATOM 691 O O . SER A 1 89 ? 12.094 -4.621 -6.021 1.00 80.75 89 SER A O 1
ATOM 693 N N . ALA A 1 90 ? 10.473 -5.929 -5.203 1.00 82.88 90 ALA A N 1
ATOM 694 C CA . ALA A 1 90 ? 10.873 -7.094 -5.993 1.00 82.88 90 ALA A CA 1
ATOM 695 C C . ALA A 1 90 ? 10.714 -6.855 -7.509 1.00 82.88 90 ALA A C 1
ATOM 697 O O . ALA A 1 90 ? 11.589 -7.229 -8.289 1.00 82.88 90 ALA A O 1
ATOM 698 N N . TYR A 1 91 ? 9.630 -6.195 -7.931 1.00 79.81 91 TYR A N 1
ATOM 699 C CA . TYR A 1 91 ? 9.400 -5.849 -9.335 1.00 79.81 91 TYR A CA 1
ATOM 700 C C . TYR A 1 91 ? 10.474 -4.894 -9.878 1.00 79.81 91 TYR A C 1
ATOM 702 O O . TYR A 1 91 ? 11.079 -5.175 -10.913 1.00 79.81 91 TYR A O 1
ATOM 710 N N . THR A 1 92 ? 10.766 -3.796 -9.174 1.00 78.50 92 THR A N 1
ATOM 711 C CA . THR A 1 92 ? 11.789 -2.828 -9.603 1.00 78.50 92 THR A CA 1
ATOM 712 C C . THR A 1 92 ? 13.198 -3.414 -9.573 1.00 78.50 92 THR A C 1
ATOM 714 O O . THR A 1 92 ? 14.011 -3.058 -10.423 1.00 78.50 92 THR A O 1
ATOM 717 N N . TRP A 1 93 ? 13.476 -4.366 -8.679 1.00 81.75 93 TRP A N 1
ATOM 718 C CA . TRP A 1 93 ? 14.753 -5.083 -8.641 1.00 81.75 93 TRP A CA 1
ATOM 719 C C . TRP A 1 93 ? 14.995 -5.956 -9.881 1.00 81.75 93 TRP A C 1
ATOM 721 O O . TRP A 1 93 ? 16.116 -6.014 -10.395 1.00 81.75 93 TRP A O 1
ATOM 731 N N . ILE A 1 94 ? 13.955 -6.653 -10.351 1.00 81.44 94 ILE A N 1
ATOM 732 C CA . ILE A 1 94 ? 14.054 -7.578 -11.489 1.00 81.44 94 ILE A CA 1
ATOM 733 C C . ILE A 1 94 ? 14.023 -6.815 -12.819 1.00 81.44 94 ILE A C 1
ATOM 735 O O . ILE A 1 94 ? 14.833 -7.099 -13.698 1.00 81.44 94 ILE A O 1
ATOM 739 N N . PHE A 1 95 ? 13.110 -5.850 -12.968 1.00 78.25 95 PHE A N 1
ATOM 740 C CA . PHE A 1 95 ? 12.825 -5.207 -14.258 1.00 78.25 95 PHE A CA 1
ATOM 741 C C . PHE A 1 95 ? 13.454 -3.821 -14.437 1.00 78.25 95 PHE A C 1
ATOM 743 O O . PHE A 1 95 ? 13.565 -3.353 -15.564 1.00 78.25 95 PHE A O 1
ATOM 750 N N . GLY A 1 96 ? 13.867 -3.148 -13.362 1.00 69.44 96 GLY A N 1
ATOM 751 C CA . GLY A 1 96 ? 14.302 -1.750 -13.420 1.00 69.44 96 GLY A CA 1
ATOM 752 C C . GLY A 1 96 ? 15.797 -1.526 -13.677 1.00 69.44 96 GLY A C 1
ATOM 753 O O . GLY A 1 96 ? 16.267 -0.406 -13.505 1.00 69.44 96 GLY A O 1
ATOM 754 N N . GLY A 1 97 ? 16.565 -2.555 -14.048 1.00 78.19 97 GLY A N 1
ATOM 755 C CA . GLY A 1 97 ? 18.007 -2.414 -14.290 1.00 78.19 97 GLY A CA 1
ATOM 756 C C . GLY A 1 97 ? 18.790 -1.979 -13.041 1.00 78.19 97 GLY A C 1
ATOM 757 O O . GLY A 1 97 ? 18.428 -2.327 -11.919 1.00 78.19 97 GLY A O 1
ATOM 758 N N . GLU A 1 98 ? 19.887 -1.242 -13.215 1.00 79.81 98 GLU A N 1
ATOM 759 C CA . GLU A 1 98 ? 20.735 -0.788 -12.098 1.00 79.81 98 GLU A CA 1
ATOM 760 C C . GLU A 1 98 ? 20.045 0.292 -11.246 1.00 79.81 98 GLU A C 1
ATOM 762 O O . GLU A 1 98 ? 20.038 0.223 -10.014 1.00 79.81 98 GLU A O 1
ATOM 767 N N . GLU A 1 99 ? 19.370 1.234 -11.906 1.00 79.88 99 GLU A N 1
ATOM 768 C CA . GLU A 1 99 ? 18.635 2.336 -11.278 1.00 79.88 99 GLU A CA 1
ATOM 769 C C . GLU A 1 99 ? 17.437 1.818 -10.460 1.00 79.88 99 GLU A C 1
ATOM 771 O O . GLU A 1 99 ? 17.208 2.235 -9.321 1.00 79.88 99 GLU A O 1
ATOM 776 N N . GLY A 1 100 ? 16.714 0.827 -10.989 1.00 78.62 100 GLY A N 1
ATOM 777 C CA . GLY A 1 100 ? 15.607 0.168 -10.304 1.00 78.62 100 GLY A CA 1
ATOM 778 C C . GLY A 1 100 ? 16.026 -0.665 -9.097 1.00 78.62 100 GLY A C 1
ATOM 779 O O . GLY A 1 100 ? 15.266 -0.741 -8.133 1.00 78.62 100 GLY A O 1
ATOM 780 N N . ARG A 1 101 ? 17.240 -1.231 -9.082 1.00 79.88 101 ARG A N 1
ATOM 781 C CA . ARG A 1 101 ? 17.780 -1.948 -7.911 1.00 79.88 101 ARG A CA 1
ATOM 782 C C . ARG A 1 101 ? 18.089 -1.006 -6.754 1.00 79.88 101 ARG A C 1
ATOM 784 O O . ARG A 1 101 ? 17.739 -1.317 -5.617 1.00 79.88 101 ARG A O 1
ATOM 791 N N . ILE A 1 102 ? 18.674 0.161 -7.028 1.00 82.56 102 ILE A N 1
ATOM 792 C CA . ILE A 1 102 ? 18.874 1.205 -6.007 1.00 82.56 102 ILE A CA 1
ATOM 793 C C . ILE A 1 102 ? 17.515 1.641 -5.454 1.00 82.56 102 ILE A C 1
ATOM 795 O O . ILE A 1 102 ? 17.312 1.708 -4.238 1.00 82.56 102 ILE A O 1
ATOM 799 N N . PHE A 1 103 ? 16.550 1.859 -6.347 1.00 79.19 103 PHE A N 1
ATOM 800 C CA . PHE A 1 103 ? 15.206 2.250 -5.959 1.00 79.19 103 PHE A CA 1
ATOM 801 C C . PHE A 1 103 ? 14.487 1.173 -5.134 1.00 79.19 103 PHE A C 1
ATOM 803 O O . PHE A 1 103 ? 13.819 1.485 -4.147 1.00 79.19 103 PHE A O 1
ATOM 810 N N . ALA A 1 104 ? 14.665 -0.103 -5.476 1.00 80.50 104 ALA A N 1
ATOM 811 C CA . ALA A 1 104 ? 14.121 -1.236 -4.739 1.00 80.50 104 ALA A CA 1
ATOM 812 C C . ALA A 1 104 ? 14.622 -1.284 -3.288 1.00 80.50 104 ALA A C 1
ATOM 814 O O . ALA A 1 104 ? 13.812 -1.521 -2.390 1.00 80.50 104 ALA A O 1
ATOM 815 N N . VAL A 1 105 ? 15.905 -0.999 -3.037 1.00 80.44 105 VAL A N 1
ATOM 816 C CA . VAL A 1 105 ? 16.472 -0.951 -1.675 1.00 80.44 105 VAL A CA 1
ATOM 817 C C . VAL A 1 105 ? 15.846 0.181 -0.860 1.00 80.44 105 VAL A C 1
ATOM 819 O O . VAL A 1 105 ? 15.402 -0.041 0.266 1.00 80.44 105 VAL A O 1
ATOM 822 N N . ILE A 1 106 ? 15.727 1.378 -1.443 1.00 79.81 106 ILE A N 1
ATOM 823 C CA . ILE A 1 106 ? 15.079 2.531 -0.791 1.00 79.81 106 ILE A CA 1
ATOM 824 C C . ILE A 1 106 ? 13.610 2.211 -0.475 1.00 79.81 106 ILE A C 1
ATOM 826 O O . ILE A 1 106 ? 13.126 2.481 0.627 1.00 79.81 106 ILE A O 1
ATOM 830 N N . SER A 1 107 ? 12.917 1.574 -1.421 1.00 76.06 107 SER A N 1
ATOM 831 C CA . SER A 1 107 ? 11.529 1.126 -1.264 1.00 76.06 107 SER A CA 1
ATOM 832 C C . SER A 1 107 ? 11.386 0.122 -0.121 1.00 76.06 107 SER A C 1
ATOM 834 O O . SER A 1 107 ? 10.453 0.217 0.673 1.00 76.06 107 SER A O 1
ATOM 836 N N . PHE A 1 108 ? 12.328 -0.817 -0.002 1.00 75.62 108 PHE A N 1
ATOM 837 C CA . PHE A 1 108 ? 12.327 -1.828 1.050 1.00 75.62 108 PHE A CA 1
ATOM 838 C C . PHE A 1 108 ? 12.513 -1.203 2.438 1.00 75.62 108 PHE A C 1
ATOM 840 O O . PHE A 1 108 ? 11.790 -1.549 3.369 1.00 75.62 108 PHE A O 1
ATOM 847 N N . CYS A 1 109 ? 13.392 -0.206 2.570 1.00 76.56 109 CYS A N 1
ATOM 848 C CA . CYS A 1 109 ? 13.516 0.580 3.799 1.00 76.56 109 CYS A CA 1
ATOM 849 C C . CYS A 1 109 ? 12.219 1.337 4.137 1.00 76.56 109 CYS A C 1
ATOM 851 O O . CYS A 1 109 ? 11.837 1.423 5.303 1.00 76.56 109 CYS A O 1
ATOM 853 N N . GLY A 1 110 ? 11.495 1.833 3.128 1.00 68.31 110 GLY A N 1
ATOM 854 C CA . GLY A 1 110 ? 10.180 2.458 3.299 1.00 68.31 110 GLY A CA 1
ATOM 855 C C . GLY A 1 110 ? 9.095 1.502 3.814 1.00 68.31 110 GLY A C 1
ATOM 856 O O . GLY A 1 110 ? 8.166 1.942 4.491 1.00 68.31 110 GLY A O 1
ATOM 857 N N . ALA A 1 111 ? 9.232 0.194 3.573 1.00 66.25 111 ALA A N 1
ATOM 858 C CA . ALA A 1 111 ? 8.300 -0.822 4.065 1.00 66.25 111 ALA A CA 1
ATOM 859 C C . ALA A 1 111 ? 8.321 -0.952 5.599 1.00 66.25 111 ALA A C 1
ATOM 861 O O . ALA A 1 111 ? 7.345 -1.407 6.181 1.00 66.25 111 ALA A O 1
ATOM 862 N N . LEU A 1 112 ? 9.388 -0.508 6.274 1.00 66.25 112 LEU A N 1
ATOM 863 C CA . LEU A 1 112 ? 9.467 -0.487 7.743 1.00 66.25 112 LEU A CA 1
ATOM 864 C C . LEU A 1 112 ? 8.543 0.565 8.382 1.00 66.25 112 LEU A C 1
ATOM 866 O O . LEU A 1 112 ? 8.268 0.498 9.577 1.00 66.25 112 LEU A O 1
ATOM 870 N N . LEU A 1 113 ? 8.050 1.538 7.606 1.00 65.69 113 LEU A N 1
ATOM 871 C CA . LEU A 1 113 ? 7.087 2.550 8.069 1.00 65.69 113 LEU A CA 1
ATOM 872 C C . LEU A 1 113 ? 5.629 2.033 8.063 1.00 65.69 113 LEU A C 1
ATOM 874 O O . LEU A 1 113 ? 4.694 2.755 8.447 1.00 65.69 113 LEU A O 1
ATOM 878 N N . HIS A 1 114 ? 5.422 0.791 7.615 1.00 59.62 114 HIS A N 1
ATOM 879 C CA . HIS A 1 114 ? 4.131 0.112 7.539 1.00 59.62 114 HIS A CA 1
ATOM 880 C C . HIS A 1 114 ? 3.843 -0.763 8.757 1.00 59.62 114 HIS A C 1
ATOM 882 O O . HIS A 1 114 ? 2.728 -0.592 9.323 1.00 59.62 114 HIS A O 1
#

Secondary structure (DSSP, 8-state):
-HHHHHHHHHHHHHHHHHHHHHHHHHHHHHHHHHS--SHHHHHHHHHHHHHHHHHHHHHHHHH-GGGTT-HHHHHHHHHHHHHHHHHHHHHHHHHSHHHHHHHHHHHHHHGGG-

pLDDT: mean 77.26, std 7.4, range [54.53, 88.44]